Protein AF-A0A6L8EJW3-F1 (afdb_monomer_lite)

pLDDT: mean 71.48, std 19.37, range [27.45, 92.38]

Structure (mmCIF, N/CA/C/O backbone):
data_AF-A0A6L8EJW3-F1
#
_entry.id   AF-A0A6L8EJW3-F1
#
loop_
_atom_site.group_PDB
_atom_site.id
_atom_site.type_symbol
_atom_site.label_atom_id
_atom_site.label_alt_id
_atom_site.label_comp_id
_atom_site.label_asym_id
_atom_site.label_entity_id
_atom_site.label_seq_id
_atom_site.pdbx_PDB_ins_code
_atom_site.Cartn_x
_atom_site.Cartn_y
_atom_site.Cartn_z
_atom_site.occupancy
_atom_site.B_iso_or_equiv
_atom_site.auth_seq_id
_atom_site.auth_comp_id
_atom_site.auth_asym_id
_atom_site.auth_atom_id
_atom_site.pdbx_PDB_model_num
ATOM 1 N N . MET A 1 1 ? -7.926 5.481 10.660 1.00 61.88 1 MET A N 1
ATOM 2 C CA . MET A 1 1 ? -8.547 4.406 11.442 1.00 61.88 1 MET A CA 1
ATOM 3 C C .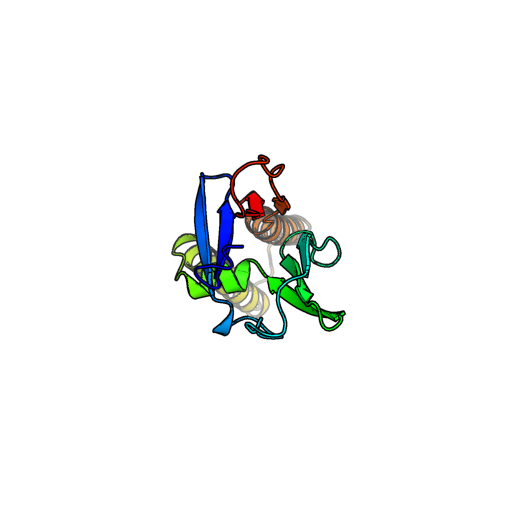 MET A 1 1 ? -9.941 4.832 11.833 1.00 61.88 1 MET A C 1
ATOM 5 O O . MET A 1 1 ? -10.114 5.834 12.516 1.00 61.88 1 MET A O 1
ATOM 9 N N . ASN A 1 2 ? -10.919 4.073 11.362 1.00 67.81 2 ASN A N 1
ATOM 10 C CA . ASN A 1 2 ? -12.318 4.238 11.692 1.00 67.81 2 ASN A CA 1
ATOM 11 C C . ASN A 1 2 ? -12.844 2.910 12.243 1.00 67.81 2 ASN A C 1
ATOM 13 O O . ASN A 1 2 ? -13.275 2.042 11.487 1.00 67.81 2 ASN A O 1
ATOM 17 N N . ASN A 1 3 ? -12.849 2.775 13.571 1.00 68.38 3 ASN A N 1
ATOM 18 C CA . ASN A 1 3 ? -13.310 1.562 14.261 1.00 68.38 3 ASN A CA 1
ATOM 19 C C . ASN A 1 3 ? -14.800 1.253 14.045 1.00 68.38 3 ASN A C 1
ATOM 21 O O . ASN A 1 3 ? -15.249 0.166 14.383 1.00 68.38 3 ASN A O 1
ATOM 25 N N . ARG A 1 4 ? -15.594 2.197 13.520 1.00 71.56 4 ARG A N 1
ATOM 26 C CA . ARG A 1 4 ? -16.999 1.942 13.169 1.00 71.56 4 ARG A CA 1
ATOM 27 C C . ARG A 1 4 ? -17.128 1.279 11.798 1.00 71.56 4 ARG A C 1
ATOM 29 O O . ARG A 1 4 ? -18.068 0.522 11.584 1.00 71.56 4 ARG A O 1
ATOM 36 N N . LYS A 1 5 ? -16.213 1.590 10.877 1.00 74.12 5 LYS A N 1
ATOM 37 C CA . LYS A 1 5 ? -16.177 1.038 9.515 1.00 74.12 5 LYS A CA 1
ATOM 38 C C . LYS A 1 5 ? -15.160 -0.096 9.340 1.00 74.12 5 LYS A C 1
ATOM 40 O O . LYS A 1 5 ? -15.163 -0.736 8.299 1.00 74.12 5 LYS A O 1
ATOM 45 N N . ASN A 1 6 ? -14.344 -0.372 10.359 1.00 84.06 6 ASN A N 1
ATOM 46 C CA . ASN A 1 6 ? -13.277 -1.376 10.344 1.00 84.06 6 ASN A CA 1
ATOM 47 C C . ASN A 1 6 ? -12.284 -1.167 9.190 1.00 84.06 6 ASN A C 1
ATOM 49 O O . ASN A 1 6 ? -11.966 -2.087 8.434 1.00 84.06 6 ASN A O 1
ATOM 53 N N . GLU A 1 7 ? -11.818 0.074 9.045 1.00 85.50 7 GLU A N 1
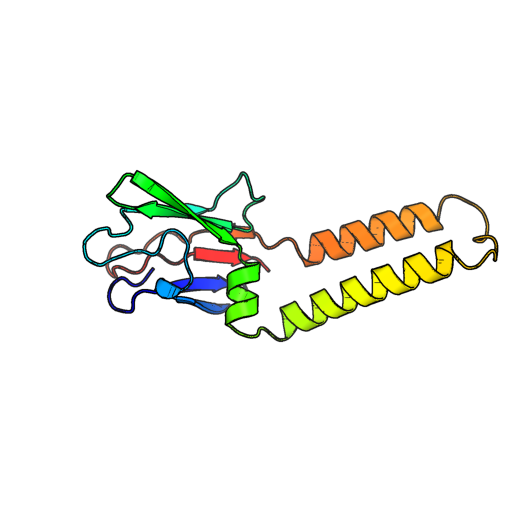ATOM 54 C CA . GLU A 1 7 ? -10.929 0.475 7.957 1.00 85.50 7 GLU A CA 1
ATOM 55 C C . GLU A 1 7 ? -9.840 1.461 8.410 1.00 85.50 7 GLU A C 1
ATOM 57 O O . GLU A 1 7 ? -10.021 2.305 9.303 1.00 85.50 7 GLU A O 1
ATOM 62 N N . PHE A 1 8 ? -8.685 1.369 7.762 1.00 86.38 8 PHE A N 1
ATOM 63 C CA . PHE A 1 8 ? -7.650 2.387 7.769 1.00 86.38 8 PHE A CA 1
ATOM 64 C C . PHE A 1 8 ? -7.949 3.405 6.672 1.00 86.38 8 PHE A C 1
ATOM 66 O O . PHE A 1 8 ? -8.394 3.052 5.585 1.00 86.38 8 PHE A O 1
ATOM 73 N N . THR A 1 9 ? -7.702 4.678 6.969 1.00 84.75 9 THR A N 1
ATOM 74 C CA . THR A 1 9 ? -7.844 5.763 5.996 1.00 84.75 9 THR A CA 1
ATOM 75 C C . THR A 1 9 ? -6.487 6.414 5.863 1.00 84.75 9 THR A C 1
ATOM 77 O O . THR A 1 9 ? -5.931 6.889 6.861 1.00 84.75 9 THR A O 1
ATOM 80 N N . VAL A 1 10 ? -5.985 6.395 4.640 1.00 82.62 10 VAL A N 1
ATOM 81 C CA . VAL A 1 10 ? -4.671 6.875 4.249 1.00 82.62 10 VAL A CA 1
ATOM 82 C C . VAL A 1 10 ? -4.897 8.042 3.304 1.00 82.62 10 VAL A C 1
ATOM 84 O O . VAL A 1 10 ? -5.353 7.876 2.180 1.00 82.62 10 VAL A O 1
ATOM 87 N N . THR A 1 11 ? -4.653 9.248 3.781 1.00 80.06 11 THR A N 1
ATOM 88 C CA . THR A 1 11 ? -4.783 10.468 2.990 1.00 80.06 11 THR A CA 1
ATOM 89 C C . THR A 1 11 ? -3.443 10.770 2.343 1.00 80.06 11 THR A C 1
ATOM 91 O O . THR A 1 11 ? -2.421 10.600 2.979 1.00 80.06 11 THR A O 1
ATOM 94 N N . THR A 1 12 ? -3.386 11.262 1.119 1.00 70.94 12 THR A N 1
ATOM 95 C CA . THR A 1 12 ? -2.147 11.736 0.504 1.00 70.94 12 THR A CA 1
ATOM 96 C C . THR A 1 12 ? -2.041 13.260 0.587 1.00 70.94 12 THR A C 1
ATOM 98 O O . THR A 1 12 ? -2.994 13.963 0.922 1.00 70.94 12 THR A O 1
ATOM 101 N N . ARG A 1 13 ? -0.871 13.817 0.276 1.00 64.69 13 ARG A N 1
ATOM 102 C CA . ARG A 1 13 ? -0.594 15.253 0.257 1.00 64.69 13 ARG A CA 1
ATOM 103 C C . ARG A 1 13 ? -1.360 15.943 -0.862 1.00 64.69 13 ARG A C 1
ATOM 105 O O . ARG A 1 13 ? -1.747 17.095 -0.692 1.00 64.69 13 ARG A O 1
ATOM 112 N N . SER A 1 14 ? -1.608 15.236 -1.965 1.00 69.00 14 SER A N 1
ATOM 113 C CA . SER A 1 14 ? -2.511 15.683 -3.028 1.00 69.00 14 SER A CA 1
ATOM 114 C C . SER A 1 14 ? -3.962 15.826 -2.551 1.00 69.00 14 SER A C 1
ATOM 116 O O . SER A 1 14 ? -4.761 16.465 -3.229 1.00 69.00 14 SER A O 1
ATOM 118 N N . GLY A 1 15 ? -4.296 15.290 -1.371 1.00 72.06 15 GLY A N 1
ATOM 119 C CA . GLY A 1 15 ? -5.629 15.339 -0.777 1.00 72.06 15 GLY A CA 1
ATOM 120 C C . GLY A 1 15 ? -6.492 14.121 -1.100 1.00 72.06 15 GLY A C 1
ATOM 121 O O . GLY A 1 15 ? -7.602 14.028 -0.576 1.00 72.06 15 GLY A O 1
ATOM 122 N N . SER A 1 16 ? -5.999 13.181 -1.912 1.00 79.50 16 SER A N 1
ATOM 123 C CA . SER A 1 16 ? -6.683 11.910 -2.166 1.00 79.50 16 SER A CA 1
ATOM 124 C C . SER A 1 16 ? -6.756 11.087 -0.881 1.00 79.50 16 SER A C 1
ATOM 126 O O . SER A 1 16 ? -5.828 11.093 -0.080 1.00 79.50 16 SER A O 1
ATOM 128 N N . ALA A 1 17 ? -7.859 10.380 -0.655 1.00 84.19 17 ALA A N 1
ATOM 129 C CA . 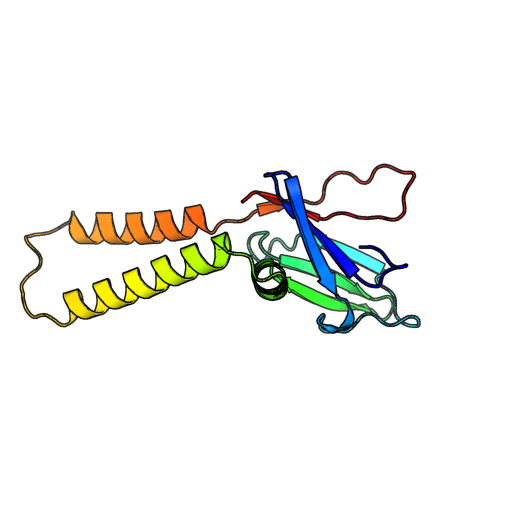ALA A 1 17 ? -8.018 9.507 0.502 1.00 84.19 17 ALA A CA 1
ATOM 130 C C . ALA A 1 17 ? -8.274 8.080 0.031 1.00 84.19 17 ALA A C 1
ATOM 132 O O . ALA A 1 17 ? -9.242 7.821 -0.678 1.00 84.19 17 ALA A O 1
ATOM 133 N N . TYR A 1 18 ? -7.413 7.174 0.470 1.00 85.25 18 TYR A N 1
ATOM 134 C CA . TYR A 1 18 ? -7.468 5.751 0.192 1.00 85.25 18 TYR A CA 1
ATOM 135 C C . TYR A 1 18 ? -7.914 5.000 1.438 1.00 85.25 18 TYR A C 1
ATOM 137 O O . TYR A 1 18 ? -7.664 5.420 2.576 1.00 85.25 18 TYR A O 1
ATOM 145 N N . VAL A 1 19 ? -8.592 3.880 1.222 1.00 89.25 19 VAL A N 1
ATOM 146 C CA . VAL A 1 19 ? -9.125 3.052 2.300 1.00 89.25 19 VAL A CA 1
ATOM 147 C C . VAL A 1 19 ? -8.472 1.683 2.249 1.00 89.25 19 VAL A C 1
ATOM 149 O O . VAL A 1 19 ? -8.402 1.074 1.188 1.00 89.25 19 VAL A O 1
ATOM 152 N N . PHE A 1 20 ? -8.027 1.182 3.397 1.00 88.06 20 PHE A N 1
ATOM 153 C CA . PHE A 1 20 ? -7.537 -0.186 3.524 1.00 88.06 20 PHE A CA 1
ATOM 154 C C . PHE A 1 20 ? -8.349 -0.937 4.590 1.00 88.06 20 PHE A C 1
ATOM 156 O O . PHE A 1 20 ? -8.378 -0.508 5.748 1.00 88.06 20 PHE A O 1
ATOM 163 N N . PRO A 1 21 ? -9.060 -2.021 4.244 1.00 90.44 21 PRO A N 1
ATOM 164 C CA . PRO A 1 21 ? -9.956 -2.703 5.175 1.00 90.44 21 PRO A CA 1
ATOM 165 C C . PRO A 1 21 ? -9.192 -3.564 6.192 1.00 90.44 21 PRO A C 1
ATOM 167 O O . PRO A 1 21 ? -8.220 -4.233 5.852 1.00 90.44 21 PRO A O 1
ATOM 170 N N . TYR A 1 22 ? -9.693 -3.648 7.430 1.00 89.69 22 TYR A N 1
ATOM 171 C CA . TYR A 1 22 ? -9.093 -4.482 8.490 1.00 89.69 22 TYR A CA 1
ATOM 172 C C . TYR A 1 22 ? -9.036 -5.963 8.127 1.00 89.69 22 TYR A C 1
ATOM 174 O O . TYR A 1 22 ? -8.096 -6.651 8.498 1.00 89.69 22 TYR A O 1
ATOM 182 N N . SER A 1 23 ? -10.002 -6.440 7.339 1.00 90.44 23 SER A N 1
ATOM 183 C CA . SER A 1 23 ? -10.049 -7.830 6.866 1.00 90.44 23 SER A CA 1
ATOM 184 C C . SER A 1 23 ? -8.860 -8.245 5.992 1.00 90.44 23 SER A C 1
ATOM 186 O O . SER A 1 23 ? -8.639 -9.440 5.815 1.00 90.44 23 SER A O 1
ATOM 188 N N . LYS A 1 24 ? -8.125 -7.279 5.427 1.00 91.56 24 LYS A N 1
ATOM 189 C CA . LYS A 1 24 ? -6.924 -7.506 4.612 1.00 91.56 24 LYS A CA 1
ATOM 190 C C . LYS A 1 24 ? -5.629 -7.253 5.381 1.00 91.56 24 LYS A C 1
ATOM 192 O O . LYS A 1 24 ? -4.560 -7.510 4.841 1.00 91.56 24 LYS A O 1
ATOM 197 N N . ALA A 1 25 ? -5.727 -6.748 6.607 1.00 90.75 25 ALA A N 1
ATOM 198 C CA . ALA A 1 25 ? -4.587 -6.535 7.476 1.00 90.75 25 ALA A CA 1
ATOM 199 C C . ALA A 1 25 ? -4.192 -7.847 8.164 1.00 90.75 25 ALA A C 1
ATOM 201 O O . ALA A 1 25 ? -5.056 -8.657 8.509 1.00 90.75 25 ALA A O 1
ATOM 202 N N . ASP A 1 26 ? -2.895 -8.024 8.381 1.00 90.62 26 ASP A N 1
ATOM 203 C CA . ASP A 1 26 ? -2.335 -9.148 9.125 1.00 90.62 26 ASP A CA 1
ATOM 204 C C . ASP A 1 26 ? -1.422 -8.600 10.233 1.00 90.62 26 ASP A C 1
ATOM 206 O O . ASP A 1 26 ? -0.505 -7.835 9.908 1.00 90.62 26 ASP A O 1
ATOM 210 N N . PRO A 1 27 ? -1.703 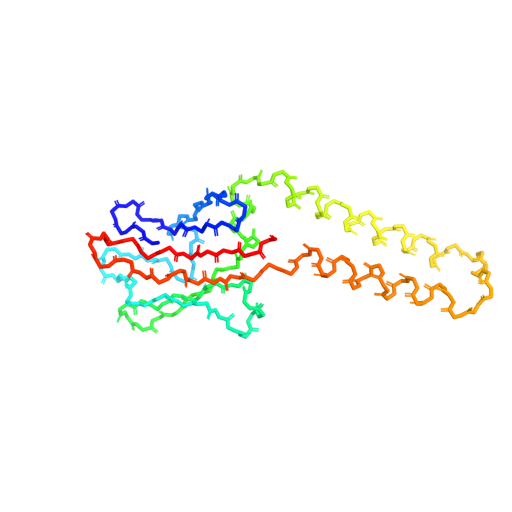-8.861 11.525 1.00 91.56 27 PRO A N 1
ATOM 211 C CA . PRO A 1 27 ? -2.862 -9.561 12.091 1.00 91.56 27 PRO A CA 1
ATOM 212 C C . PRO A 1 27 ? -4.186 -8.780 11.988 1.00 91.56 27 PRO A C 1
ATOM 214 O O . PRO A 1 27 ? -4.289 -7.611 12.351 1.00 91.56 27 PRO A O 1
ATOM 217 N N . CYS A 1 28 ? -5.258 -9.459 11.570 1.00 89.38 28 CYS A N 1
ATOM 218 C CA . CYS A 1 28 ? -6.573 -8.839 11.372 1.00 89.38 28 CYS A CA 1
ATOM 219 C C . CYS A 1 28 ? -7.172 -8.291 12.690 1.00 89.38 28 CYS A C 1
ATOM 221 O O . CYS A 1 28 ? -7.467 -9.080 13.598 1.00 89.38 28 CYS A O 1
ATOM 223 N N . PRO A 1 29 ? -7.432 -6.969 12.797 1.00 87.88 29 PRO A N 1
ATOM 224 C CA . PRO A 1 29 ? -8.086 -6.383 13.962 1.00 87.88 29 PRO A CA 1
ATOM 225 C C . PRO A 1 29 ? -9.502 -6.940 14.156 1.00 87.88 29 PRO A C 1
ATOM 227 O O . PRO A 1 29 ? -10.353 -6.844 13.267 1.00 87.88 29 PRO A O 1
ATOM 230 N N . LYS A 1 30 ? -9.781 -7.488 15.344 1.00 85.81 30 LYS A N 1
ATOM 231 C CA . LYS A 1 30 ? -11.090 -8.064 15.702 1.00 85.81 30 LYS A CA 1
ATOM 232 C C . LYS A 1 30 ? -11.802 -7.201 16.749 1.00 85.81 30 LYS A C 1
ATOM 234 O O . LYS A 1 30 ? -11.148 -6.447 17.464 1.00 85.81 30 LYS A O 1
ATOM 239 N N . PRO A 1 31 ? -13.137 -7.312 16.898 1.00 83.00 31 PRO A N 1
ATOM 240 C CA . PRO A 1 31 ? -13.872 -6.577 17.931 1.00 83.00 31 PRO A CA 1
ATOM 241 C C . PRO A 1 31 ? -13.341 -6.793 19.355 1.00 83.00 31 PRO A C 1
ATOM 243 O O . PRO A 1 31 ? -13.374 -5.844 20.141 1.00 83.00 31 PRO A O 1
ATOM 246 N N . ASP A 1 32 ? -12.836 -8.000 19.626 1.00 85.81 32 ASP A N 1
ATOM 247 C CA . ASP A 1 32 ? -12.275 -8.443 20.912 1.00 85.81 32 ASP A CA 1
ATOM 248 C C . ASP A 1 32 ? -10.776 -8.132 21.057 1.00 85.81 32 ASP A C 1
ATOM 250 O O . ASP A 1 32 ? -10.213 -8.293 22.133 1.00 85.81 32 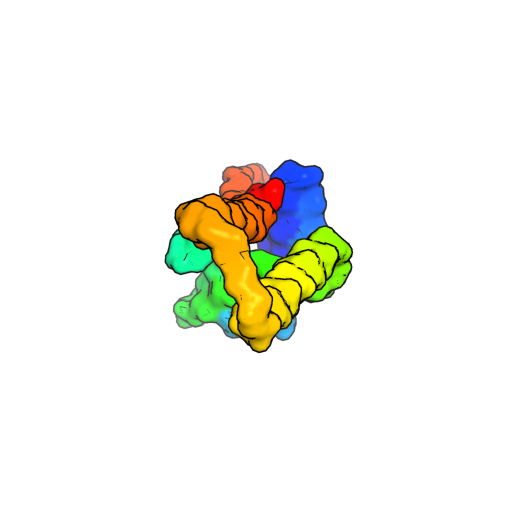ASP A O 1
ATOM 254 N N . ASN A 1 33 ? -10.120 -7.724 19.968 1.00 86.38 33 ASN A N 1
ATOM 255 C CA . ASN A 1 33 ? -8.704 -7.381 19.946 1.00 86.38 33 ASN A CA 1
ATOM 256 C C . ASN A 1 33 ? -8.497 -6.157 19.051 1.00 86.38 33 ASN A C 1
ATOM 258 O O . ASN A 1 33 ? -8.187 -6.270 17.858 1.00 86.38 33 ASN A O 1
ATOM 262 N N . ARG A 1 34 ? -8.783 -4.983 19.618 1.00 85.62 34 ARG A N 1
ATOM 263 C CA . ARG A 1 34 ? -8.824 -3.726 18.869 1.00 85.62 34 ARG A CA 1
ATOM 264 C C . ARG A 1 34 ? -7.436 -3.136 18.698 1.00 85.62 34 ARG A C 1
ATOM 266 O O . ARG A 1 34 ? -6.488 -3.498 19.382 1.00 85.62 34 ARG A O 1
ATOM 273 N N . ILE A 1 35 ? -7.334 -2.174 17.789 1.00 86.56 35 ILE A N 1
ATOM 274 C CA . ILE A 1 35 ? -6.106 -1.411 17.591 1.00 86.56 35 ILE A CA 1
ATOM 275 C C . ILE A 1 35 ? -5.923 -0.457 18.771 1.00 86.56 35 ILE A C 1
ATOM 277 O O . ILE A 1 35 ? -6.725 0.456 18.982 1.00 86.56 35 ILE A O 1
ATOM 281 N N . LYS A 1 36 ? -4.838 -0.669 19.508 1.00 86.62 36 LYS A N 1
ATOM 282 C CA . LYS A 1 36 ? -4.386 0.142 20.634 1.00 86.62 36 LYS A CA 1
ATOM 283 C C . LYS A 1 36 ? -3.591 1.358 20.174 1.00 86.62 36 LYS A C 1
ATOM 285 O O . LYS A 1 36 ? -3.752 2.439 20.734 1.00 86.62 36 LYS A O 1
ATOM 290 N N . ASN A 1 37 ? -2.718 1.188 19.181 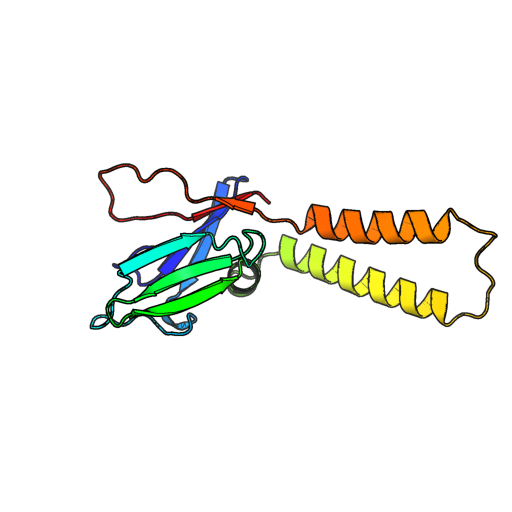1.00 85.00 37 ASN A N 1
ATOM 291 C CA . ASN A 1 37 ? -1.878 2.270 18.674 1.00 85.00 37 ASN A CA 1
ATOM 292 C C . ASN A 1 37 ? -1.623 2.136 17.168 1.00 85.00 37 ASN A C 1
ATOM 294 O O . ASN A 1 37 ? -1.680 1.035 16.628 1.00 85.00 37 ASN A O 1
ATOM 298 N N . LEU A 1 38 ? -1.333 3.255 16.504 1.00 85.44 38 LEU A N 1
ATOM 299 C CA . LEU A 1 38 ? -1.001 3.312 15.080 1.00 85.44 38 LEU A CA 1
ATOM 300 C C . LEU A 1 38 ? 0.033 4.412 14.840 1.00 85.44 38 LEU A C 1
ATOM 302 O O . LEU A 1 38 ? -0.181 5.560 15.233 1.00 85.44 38 LEU A O 1
ATOM 306 N N . PHE A 1 39 ? 1.143 4.069 14.194 1.00 82.62 39 PHE A N 1
ATOM 307 C CA . PHE A 1 39 ? 2.253 4.984 13.947 1.00 82.62 39 PHE A CA 1
ATOM 308 C C . PHE A 1 39 ? 2.885 4.744 12.574 1.00 82.62 39 PHE A C 1
ATOM 310 O O . PHE A 1 39 ? 2.752 3.676 11.984 1.00 82.62 39 PHE A O 1
ATOM 317 N N . VAL A 1 40 ? 3.557 5.771 12.051 1.00 82.25 40 VAL A N 1
ATOM 318 C CA . VAL A 1 40 ? 4.392 5.624 10.854 1.00 82.25 40 VAL A CA 1
ATOM 319 C C . VAL A 1 40 ? 5.664 4.911 11.253 1.00 82.25 40 VAL A C 1
ATOM 321 O O . VAL A 1 40 ? 6.322 5.319 12.215 1.00 82.25 40 VAL A O 1
ATOM 324 N N . ASP A 1 41 ? 6.002 3.880 10.498 1.00 79.00 41 ASP A N 1
ATOM 325 C CA . ASP A 1 41 ? 7.176 3.084 10.769 1.00 79.00 41 ASP A CA 1
ATOM 326 C C . ASP A 1 41 ? 8.381 3.619 9.986 1.00 79.00 41 ASP A C 1
ATOM 328 O O . ASP A 1 41 ? 8.379 3.707 8.753 1.00 79.00 41 ASP A O 1
ATOM 332 N N . LYS A 1 42 ? 9.408 4.034 10.730 1.00 77.81 42 LYS A N 1
ATOM 333 C CA . LYS A 1 42 ? 10.629 4.612 10.159 1.00 77.81 42 LYS A CA 1
ATOM 334 C C . LYS A 1 42 ? 11.537 3.548 9.560 1.00 77.81 42 LYS A C 1
ATOM 336 O O . LYS A 1 42 ? 12.321 3.883 8.672 1.00 77.81 42 LYS A O 1
ATOM 341 N N . ASP A 1 43 ? 11.414 2.303 10.010 1.00 83.06 43 ASP A N 1
ATOM 342 C CA . ASP A 1 43 ? 12.236 1.198 9.522 1.00 83.06 43 ASP A CA 1
ATOM 343 C C . ASP A 1 43 ? 11.843 0.833 8.083 1.00 83.06 43 ASP A C 1
ATOM 345 O O . ASP A 1 43 ? 12.677 0.400 7.290 1.00 83.06 43 ASP A O 1
ATOM 349 N N . PHE A 1 44 ? 10.607 1.161 7.698 1.00 77.81 44 PHE A N 1
ATOM 350 C CA . PHE A 1 44 ? 10.099 1.069 6.332 1.00 77.81 44 PHE A CA 1
ATOM 351 C C . PHE A 1 44 ? 10.207 2.387 5.554 1.00 77.81 44 PHE A C 1
ATOM 353 O O . PHE A 1 44 ? 9.361 2.675 4.716 1.00 77.81 44 PHE A O 1
ATOM 360 N N . ALA A 1 45 ? 11.206 3.226 5.846 1.00 75.75 45 ALA A N 1
ATOM 361 C CA . ALA A 1 45 ? 11.435 4.505 5.160 1.00 75.75 45 ALA A CA 1
ATOM 362 C C . ALA A 1 45 ? 10.214 5.456 5.143 1.00 75.75 45 ALA A C 1
ATOM 364 O O . ALA A 1 45 ? 10.099 6.317 4.273 1.00 75.75 45 ALA A O 1
ATOM 365 N N . ASN A 1 46 ? 9.329 5.341 6.140 1.00 76.81 46 ASN A N 1
ATOM 366 C CA . ASN A 1 46 ? 8.025 6.008 6.198 1.00 76.81 46 ASN A CA 1
ATOM 367 C C . ASN A 1 46 ? 7.050 5.605 5.078 1.00 76.81 46 ASN A C 1
ATOM 369 O O . ASN A 1 46 ? 6.131 6.365 4.807 1.00 76.81 46 ASN A O 1
ATOM 373 N N . GLU A 1 47 ? 7.207 4.449 4.440 1.00 75.81 47 GLU A N 1
ATOM 374 C CA . GLU A 1 47 ? 6.299 3.932 3.401 1.00 75.81 47 GLU A CA 1
ATOM 375 C C . GLU A 1 47 ? 5.295 2.908 3.947 1.00 75.81 47 GLU A C 1
ATOM 377 O O . GLU A 1 47 ? 4.425 2.431 3.218 1.00 75.81 47 GLU A O 1
ATOM 382 N N . ALA A 1 48 ? 5.380 2.590 5.239 1.00 85.19 48 ALA A N 1
ATOM 383 C CA . ALA A 1 48 ? 4.418 1.757 5.942 1.00 85.19 48 ALA A CA 1
ATOM 384 C C . ALA A 1 48 ? 3.936 2.424 7.234 1.00 85.19 48 ALA A C 1
ATOM 386 O O . ALA A 1 48 ? 4.614 3.261 7.842 1.00 85.19 48 ALA A O 1
ATOM 387 N N . PHE A 1 49 ? 2.740 2.036 7.660 1.00 86.19 49 PHE A N 1
ATOM 388 C CA . PHE A 1 49 ? 2.262 2.308 9.006 1.00 86.19 49 PHE A CA 1
ATOM 389 C C . PHE A 1 49 ? 2.106 0.992 9.759 1.00 86.19 49 PHE A C 1
ATOM 391 O O . PHE A 1 49 ? 1.576 0.013 9.230 1.00 86.19 49 PHE A O 1
ATOM 398 N N . THR A 1 50 ? 2.553 0.999 11.006 1.00 88.69 50 THR A N 1
ATOM 399 C CA . THR A 1 50 ? 2.475 -0.141 11.913 1.00 88.69 50 THR A CA 1
ATOM 400 C C . THR A 1 50 ? 1.380 0.124 12.939 1.00 88.69 50 THR A C 1
ATOM 402 O O . THR A 1 50 ? 1.211 1.243 13.438 1.00 88.69 50 THR A O 1
ATOM 405 N N . TYR A 1 51 ? 0.580 -0.898 13.218 1.00 88.19 51 TYR A N 1
ATOM 406 C CA . TYR A 1 51 ? -0.476 -0.872 14.218 1.00 88.19 51 TYR A CA 1
ATOM 407 C C . TYR A 1 51 ? -0.221 -1.935 15.280 1.00 88.19 51 TYR A C 1
ATOM 409 O O . TYR A 1 51 ? 0.248 -3.030 14.989 1.00 88.19 51 TYR A O 1
ATOM 417 N N . LEU A 1 52 ? -0.553 -1.590 16.520 1.00 89.56 52 LEU A N 1
ATOM 418 C CA . LEU A 1 52 ? -0.481 -2.471 17.679 1.00 89.56 52 LEU A CA 1
ATOM 419 C C . LEU A 1 52 ? -1.893 -2.812 18.127 1.00 89.56 52 LEU A C 1
ATOM 421 O O . LEU A 1 52 ? -2.710 -1.908 18.325 1.00 89.56 52 LEU A O 1
ATOM 425 N N . LEU A 1 53 ? -2.166 -4.095 18.322 1.00 90.00 53 LEU A N 1
ATOM 426 C CA . LEU A 1 53 ? -3.412 -4.594 18.887 1.00 90.00 53 LEU A CA 1
ATOM 427 C C . LEU A 1 53 ? -3.371 -4.588 20.425 1.00 90.00 53 LEU A C 1
ATOM 429 O O . LEU A 1 53 ? -2.314 -4.473 21.049 1.00 90.00 53 LEU A O 1
ATOM 433 N N . GLU A 1 54 ? -4.535 -4.692 21.061 1.00 88.69 54 GLU A N 1
ATOM 434 C CA . GLU A 1 54 ? -4.663 -4.800 22.521 1.00 88.69 54 GLU A CA 1
ATOM 435 C C . GLU A 1 54 ? -3.989 -6.060 23.081 1.00 88.69 54 GLU A C 1
ATOM 437 O O . GLU A 1 54 ? -3.433 -6.006 24.179 1.00 88.69 54 GLU A O 1
ATOM 442 N N . SER A 1 55 ? -3.959 -7.150 22.307 1.00 87.88 55 SER A N 1
ATOM 443 C CA . SER A 1 55 ? -3.222 -8.384 22.609 1.00 87.88 55 SER A CA 1
ATOM 444 C C . SER A 1 55 ? -1.704 -8.194 22.659 1.00 87.88 55 SER A C 1
ATOM 446 O O . SER A 1 55 ? -1.006 -9.050 23.196 1.00 87.88 55 SER A O 1
ATOM 448 N N . GLY A 1 56 ? -1.193 -7.088 22.107 1.00 90.31 56 GLY A N 1
ATOM 449 C CA . GLY A 1 56 ? 0.235 -6.832 21.932 1.00 90.31 56 GLY A CA 1
ATOM 450 C C . GLY A 1 56 ? 0.802 -7.328 20.602 1.00 90.31 56 GLY A C 1
ATOM 451 O O . GLY A 1 56 ? 1.977 -7.099 20.344 1.00 90.31 56 GLY A O 1
ATOM 452 N N . GLU A 1 57 ? -0.008 -7.968 19.756 1.00 92.38 57 GLU A N 1
ATOM 453 C CA . GLU A 1 57 ? 0.389 -8.286 18.383 1.00 92.38 57 GLU A CA 1
ATOM 454 C C . GLU A 1 57 ? 0.529 -7.006 17.550 1.00 92.38 57 GLU A C 1
ATOM 456 O O . GLU A 1 57 ? -0.217 -6.038 17.740 1.00 92.38 57 GLU A O 1
ATOM 461 N N . GLU A 1 58 ? 1.468 -7.011 16.610 1.00 91.94 58 GLU A N 1
ATOM 462 C CA . GLU A 1 58 ? 1.726 -5.893 15.709 1.00 91.94 58 GLU A CA 1
ATOM 463 C C . GLU A 1 58 ? 1.605 -6.315 14.249 1.00 91.94 58 GLU A C 1
ATOM 465 O O . GLU A 1 58 ? 1.889 -7.459 13.895 1.00 91.94 58 GLU A O 1
ATOM 470 N N . GLY A 1 59 ? 1.171 -5.380 13.409 1.00 90.62 59 GLY A N 1
ATOM 471 C CA . GLY A 1 59 ? 1.136 -5.549 11.964 1.00 90.62 59 GLY A CA 1
ATOM 472 C C . GLY A 1 59 ? 1.550 -4.283 11.252 1.00 90.62 59 GLY A C 1
ATOM 473 O O . GLY A 1 59 ? 1.294 -3.178 11.731 1.00 90.62 59 GLY A O 1
ATOM 474 N N . SER A 1 60 ? 2.134 -4.450 10.074 1.00 90.69 60 SER A N 1
ATOM 475 C CA . SER A 1 60 ? 2.577 -3.348 9.226 1.00 90.69 60 SER A CA 1
ATOM 476 C C . SER A 1 60 ? 1.851 -3.415 7.894 1.00 90.69 60 SER A C 1
ATOM 478 O O . SER A 1 60 ? 1.750 -4.474 7.278 1.00 90.69 60 SER A O 1
ATOM 480 N N . ILE A 1 61 ? 1.329 -2.275 7.452 1.00 89.00 61 ILE A N 1
ATOM 481 C CA . ILE A 1 61 ? 0.690 -2.136 6.145 1.00 89.00 61 ILE A CA 1
ATOM 482 C C . ILE A 1 61 ? 1.510 -1.143 5.340 1.00 89.00 61 ILE A C 1
ATOM 484 O O . ILE A 1 61 ? 1.666 0.018 5.731 1.00 89.00 61 ILE A O 1
ATOM 488 N N . HIS A 1 62 ? 2.019 -1.611 4.204 1.00 87.81 62 HIS A N 1
ATOM 489 C CA . HIS A 1 62 ? 2.710 -0.758 3.249 1.00 87.81 62 HIS A CA 1
ATOM 490 C C . HIS A 1 62 ? 1.706 0.074 2.456 1.00 87.81 62 HIS A C 1
ATOM 492 O O . HIS A 1 62 ? 0.596 -0.367 2.147 1.00 87.81 62 HIS A O 1
ATOM 498 N N . LEU A 1 63 ? 2.115 1.280 2.076 1.00 84.31 63 LEU A N 1
ATOM 499 C CA . LEU A 1 63 ? 1.315 2.139 1.218 1.00 84.31 63 LEU A CA 1
ATOM 500 C C . LEU A 1 63 ? 0.971 1.454 -0.105 1.00 84.31 63 LEU A C 1
ATOM 502 O O . LEU A 1 63 ? -0.162 1.566 -0.560 1.00 84.31 63 LEU A O 1
ATOM 506 N N . GLU A 1 64 ? 1.919 0.717 -0.681 1.00 85.44 64 GLU A N 1
ATOM 507 C CA . GLU A 1 64 ? 1.722 -0.058 -1.906 1.00 85.44 64 GLU A CA 1
ATOM 508 C C . GLU A 1 64 ? 0.498 -0.973 -1.806 1.00 85.44 64 GLU A C 1
ATOM 510 O O . GLU A 1 64 ? -0.386 -0.890 -2.648 1.00 85.44 64 GLU A O 1
ATOM 515 N N . GLN A 1 65 ? 0.354 -1.727 -0.711 1.00 89.81 65 GLN A N 1
ATOM 516 C CA . GLN A 1 65 ? -0.816 -2.587 -0.480 1.00 89.81 65 GLN A CA 1
ATOM 517 C C . GLN A 1 65 ? -2.127 -1.789 -0.447 1.00 89.81 65 GLN A C 1
ATOM 519 O O . GLN A 1 65 ? -3.181 -2.277 -0.857 1.00 89.81 65 GLN A O 1
ATOM 524 N N . THR A 1 66 ? -2.075 -0.552 0.053 1.00 89.12 66 THR A N 1
ATOM 525 C CA . THR A 1 66 ? -3.232 0.347 0.054 1.00 89.12 66 THR A CA 1
ATOM 526 C C . THR A 1 66 ? -3.549 0.845 -1.354 1.00 89.12 66 THR A C 1
ATOM 528 O O . THR A 1 66 ? -4.716 0.839 -1.738 1.00 89.12 66 THR A O 1
ATOM 531 N N . LEU A 1 67 ? -2.546 1.253 -2.131 1.00 88.69 67 LEU A N 1
ATOM 532 C CA . LEU A 1 67 ? -2.727 1.734 -3.504 1.00 88.69 67 LEU A CA 1
ATOM 533 C C . LEU A 1 67 ? -3.199 0.615 -4.438 1.00 88.69 67 LEU A C 1
ATOM 535 O O . LEU A 1 67 ? -4.135 0.826 -5.204 1.00 88.69 67 LEU A O 1
ATOM 539 N N . GLU A 1 68 ? -2.625 -0.580 -4.302 1.00 88.94 68 GLU A N 1
ATOM 540 C CA . GLU A 1 68 ? -3.056 -1.791 -5.002 1.00 88.94 68 GLU A CA 1
ATOM 541 C C . GLU A 1 68 ? -4.514 -2.128 -4.691 1.00 88.94 68 GLU A C 1
ATOM 543 O O . GLU A 1 68 ? -5.303 -2.335 -5.604 1.00 88.94 68 GLU A O 1
ATOM 548 N N . TYR A 1 69 ? -4.913 -2.136 -3.413 1.00 90.88 69 TYR A N 1
ATOM 549 C CA . TYR A 1 69 ? -6.301 -2.433 -3.045 1.00 90.88 69 TYR A CA 1
ATOM 550 C C . TYR A 1 69 ? -7.308 -1.434 -3.639 1.00 90.88 69 TYR A C 1
ATOM 552 O O . TYR A 1 69 ? -8.455 -1.795 -3.898 1.00 90.88 69 TYR A O 1
ATOM 560 N N . ASN A 1 70 ? -6.904 -0.174 -3.818 1.00 90.12 70 ASN A N 1
ATOM 561 C CA . ASN A 1 70 ? -7.761 0.876 -4.373 1.00 90.12 70 ASN A CA 1
ATOM 562 C C . ASN A 1 70 ? -7.641 1.006 -5.901 1.00 90.12 70 ASN A C 1
ATOM 564 O O . ASN A 1 70 ? -8.193 1.954 -6.459 1.00 90.12 70 ASN A O 1
ATOM 568 N N . ASP A 1 71 ? -6.932 0.086 -6.558 1.00 91.81 71 ASP A N 1
ATOM 569 C CA . ASP A 1 71 ? -6.656 0.099 -7.992 1.00 91.81 71 ASP A CA 1
ATOM 570 C C . ASP A 1 71 ? -6.129 1.458 -8.501 1.00 91.81 71 ASP A C 1
ATOM 572 O O . ASP A 1 71 ? -6.585 1.980 -9.525 1.00 91.81 71 ASP A O 1
ATOM 576 N N . ASP A 1 72 ? -5.193 2.077 -7.768 1.00 86.94 72 ASP A N 1
ATOM 577 C CA . ASP A 1 72 ? -4.744 3.429 -8.105 1.00 86.94 72 ASP A CA 1
ATOM 578 C C . ASP A 1 72 ? -4.061 3.471 -9.491 1.00 86.94 72 ASP A C 1
ATOM 580 O O . ASP A 1 72 ? -3.044 2.803 -9.721 1.00 86.94 72 ASP A O 1
ATOM 584 N N . PRO A 1 73 ? -4.581 4.274 -10.441 1.00 87.38 73 PRO A N 1
ATOM 585 C CA . PRO A 1 73 ? -4.076 4.278 -11.808 1.00 87.38 73 PRO A CA 1
ATOM 586 C C . PRO A 1 73 ? -2.678 4.896 -11.920 1.00 87.38 73 PRO A C 1
ATOM 588 O O . PRO A 1 73 ? -1.933 4.542 -12.835 1.00 87.38 73 PRO A O 1
ATOM 591 N N . THR A 1 74 ? -2.311 5.807 -11.014 1.00 84.94 74 THR A N 1
ATOM 592 C CA . THR A 1 74 ? -0.989 6.451 -11.014 1.00 84.94 74 THR A CA 1
ATOM 593 C C . THR A 1 74 ? 0.065 5.449 -10.571 1.00 84.94 74 THR A C 1
ATOM 595 O O . THR A 1 74 ? 1.051 5.254 -11.278 1.00 84.94 74 THR A O 1
ATOM 598 N N . TYR A 1 75 ? -0.199 4.734 -9.475 1.00 82.81 75 TYR A N 1
ATOM 599 C CA . TYR A 1 75 ? 0.654 3.657 -8.983 1.00 82.81 75 TYR A CA 1
ATOM 600 C C . TYR A 1 75 ? 0.901 2.593 -10.062 1.00 82.81 75 TYR A C 1
ATOM 602 O O . TYR A 1 75 ? 2.048 2.244 -10.344 1.00 82.81 75 TYR A O 1
ATOM 610 N N . TYR A 1 76 ? -0.147 2.120 -10.746 1.00 87.06 76 TYR A N 1
ATOM 611 C CA . TYR A 1 76 ? 0.035 1.126 -11.807 1.00 87.06 76 TYR A CA 1
ATOM 612 C C . TYR A 1 76 ? 0.778 1.665 -13.030 1.00 87.06 76 TYR A C 1
ATOM 614 O O . TYR A 1 76 ? 1.563 0.927 -13.634 1.00 87.06 76 TYR A O 1
ATOM 622 N N . ALA A 1 77 ? 0.567 2.931 -13.399 1.00 86.38 77 ALA A N 1
ATOM 623 C CA . ALA A 1 77 ? 1.324 3.566 -14.472 1.00 86.38 77 ALA A CA 1
ATOM 624 C C . ALA A 1 77 ? 2.819 3.640 -14.123 1.00 86.38 77 ALA A C 1
ATOM 626 O O . ALA A 1 77 ? 3.662 3.271 -14.942 1.00 86.38 77 ALA A O 1
ATOM 627 N N . GLU A 1 78 ? 3.154 4.043 -12.899 1.00 83.94 78 GLU A N 1
ATOM 628 C CA . GLU A 1 78 ? 4.532 4.110 -12.408 1.00 83.94 78 GLU A CA 1
ATOM 629 C C . GLU A 1 78 ? 5.179 2.723 -12.317 1.00 83.94 78 GLU A C 1
ATOM 631 O O . GLU A 1 78 ? 6.301 2.530 -12.795 1.00 83.94 78 GLU A O 1
ATOM 636 N N . LEU A 1 79 ? 4.454 1.727 -11.798 1.00 85.94 79 LEU A N 1
ATOM 637 C CA . LEU A 1 79 ? 4.905 0.337 -11.750 1.00 85.94 79 LEU A CA 1
ATOM 638 C C . LEU A 1 79 ? 5.170 -0.220 -13.155 1.00 85.94 79 LEU A C 1
ATOM 640 O O . LEU A 1 79 ? 6.166 -0.916 -13.376 1.00 85.94 79 LEU A O 1
ATOM 644 N N . LEU A 1 80 ? 4.298 0.085 -14.120 1.00 88.56 80 LEU A N 1
ATOM 645 C CA . LEU A 1 80 ? 4.476 -0.322 -15.511 1.00 88.56 80 LEU A CA 1
ATOM 646 C C . LEU A 1 80 ? 5.712 0.338 -16.131 1.00 88.56 80 LEU A C 1
ATOM 648 O O . LEU A 1 80 ? 6.523 -0.354 -16.745 1.00 88.56 80 LEU A O 1
ATOM 652 N N . ILE A 1 81 ? 5.888 1.648 -15.940 1.00 87.31 81 ILE A N 1
ATOM 653 C CA . ILE A 1 81 ? 7.070 2.384 -16.415 1.00 87.31 81 ILE A CA 1
ATOM 654 C C . ILE A 1 81 ? 8.345 1.768 -15.836 1.00 87.31 81 ILE A C 1
ATOM 656 O O . ILE A 1 81 ? 9.306 1.532 -16.572 1.00 87.31 81 ILE A O 1
ATOM 660 N N . TYR A 1 82 ? 8.347 1.451 -14.541 1.00 80.25 82 TYR A N 1
ATOM 661 C CA . TYR A 1 82 ? 9.480 0.805 -13.893 1.00 80.25 82 TYR A CA 1
ATOM 662 C C . TYR A 1 82 ? 9.789 -0.564 -14.517 1.00 80.25 82 TYR A C 1
ATOM 664 O O . TYR A 1 82 ? 10.928 -0.804 -14.928 1.00 80.25 82 TYR A O 1
ATOM 672 N N . LYS A 1 83 ? 8.785 -1.434 -14.688 1.00 84.94 83 LYS A N 1
ATOM 673 C CA . LYS A 1 83 ? 8.952 -2.753 -15.329 1.00 84.94 83 LYS A CA 1
ATOM 674 C C . LYS A 1 83 ? 9.516 -2.635 -16.747 1.00 84.94 83 LYS A C 1
ATOM 676 O O . LYS A 1 83 ? 10.495 -3.304 -17.075 1.00 84.94 83 LYS A O 1
ATOM 681 N N . LEU A 1 84 ? 8.964 -1.732 -17.556 1.00 91.31 84 LEU A N 1
ATOM 682 C CA . LEU A 1 84 ? 9.443 -1.480 -18.917 1.00 91.31 84 LEU A CA 1
ATOM 683 C C . LEU A 1 84 ? 10.883 -0.944 -18.930 1.00 91.31 84 LEU A C 1
ATOM 685 O O . LEU A 1 84 ? 11.669 -1.327 -19.796 1.00 91.31 84 LEU A O 1
ATOM 689 N N . SER A 1 85 ? 11.261 -0.110 -17.956 1.00 84.50 85 SER A N 1
ATOM 690 C CA . SER A 1 85 ? 12.637 0.387 -17.827 1.00 84.50 85 SER A CA 1
ATOM 691 C C . SER A 1 85 ? 13.631 -0.739 -17.514 1.00 84.50 85 SER A C 1
ATOM 693 O O . SER A 1 85 ? 14.715 -0.791 -18.101 1.00 84.50 85 SER A O 1
ATOM 695 N N . LEU A 1 86 ? 13.243 -1.696 -16.661 1.00 85.12 86 LEU A N 1
ATOM 696 C CA . LEU A 1 86 ? 14.055 -2.871 -16.346 1.00 85.12 86 LEU A CA 1
ATOM 697 C C . LEU A 1 86 ? 14.217 -3.785 -17.559 1.00 85.12 86 LEU A C 1
ATOM 699 O O . LEU A 1 86 ? 15.329 -4.236 -17.833 1.00 85.12 86 LEU A O 1
ATOM 703 N N . GLU A 1 87 ? 13.140 -4.041 -18.300 1.00 88.38 87 GLU A N 1
ATOM 704 C CA . GLU A 1 87 ? 13.206 -4.834 -19.529 1.00 88.38 87 GLU A CA 1
ATOM 705 C C . GLU A 1 87 ? 14.093 -4.176 -20.586 1.00 88.38 87 GLU A C 1
ATOM 707 O O . GLU A 1 87 ? 14.933 -4.845 -21.191 1.00 88.38 87 GLU A O 1
ATOM 712 N N . ALA A 1 88 ? 13.943 -2.865 -20.794 1.00 84.00 88 ALA A N 1
ATOM 713 C CA . ALA A 1 88 ? 14.784 -2.112 -21.715 1.00 84.00 88 ALA A CA 1
ATOM 714 C C . ALA A 1 88 ? 16.263 -2.226 -21.319 1.00 84.00 88 ALA A C 1
ATOM 716 O O . ALA A 1 88 ? 17.098 -2.546 -22.166 1.00 84.00 88 ALA A O 1
ATOM 717 N N . ARG A 1 89 ? 16.578 -2.069 -20.024 1.00 80.94 89 ARG A N 1
ATOM 718 C CA . ARG A 1 89 ? 17.934 -2.252 -19.492 1.00 80.94 89 ARG A CA 1
ATOM 719 C C . ARG A 1 89 ? 18.475 -3.649 -19.784 1.00 80.94 89 ARG A C 1
ATOM 721 O O . ARG A 1 89 ? 19.555 -3.770 -20.349 1.00 80.94 89 ARG A O 1
ATOM 728 N N . GLN A 1 90 ? 17.712 -4.693 -19.461 1.00 83.44 90 GLN A N 1
ATOM 729 C CA . GLN A 1 90 ? 18.128 -6.080 -19.689 1.00 83.44 90 GLN A CA 1
ATOM 730 C C . GLN A 1 90 ? 18.386 -6.376 -21.170 1.00 83.44 90 GLN A C 1
ATOM 732 O O . GLN A 1 90 ? 19.298 -7.131 -21.497 1.00 83.44 90 GLN A O 1
ATOM 737 N N . ARG A 1 91 ? 17.587 -5.809 -22.081 1.00 83.31 91 ARG A N 1
ATOM 738 C CA . ARG A 1 91 ? 17.782 -5.989 -23.528 1.00 83.31 91 ARG A CA 1
ATOM 739 C C . ARG A 1 91 ? 19.024 -5.260 -24.031 1.00 83.31 91 ARG A C 1
ATOM 741 O O . ARG A 1 91 ? 19.739 -5.821 -24.853 1.00 83.31 91 ARG A O 1
ATOM 748 N N . VAL A 1 92 ? 19.301 -4.059 -23.521 1.00 82.31 92 VAL A N 1
ATOM 749 C CA . VAL A 1 92 ? 20.535 -3.322 -23.833 1.00 82.31 92 VAL A CA 1
ATOM 750 C C . VAL A 1 92 ? 21.761 -4.063 -23.301 1.00 82.31 92 VAL A C 1
ATOM 752 O O . VAL A 1 92 ? 22.727 -4.209 -24.034 1.00 82.31 92 VAL A O 1
ATOM 755 N N . GLU A 1 93 ? 21.709 -4.589 -22.075 1.00 77.88 93 GLU A N 1
ATOM 756 C CA . GLU A 1 93 ? 22.802 -5.380 -21.485 1.00 77.88 93 GLU A CA 1
ATOM 757 C C . GLU A 1 93 ? 23.061 -6.698 -22.240 1.00 77.88 93 GLU A C 1
ATOM 759 O O . GLU A 1 93 ? 24.198 -7.158 -22.292 1.00 77.88 93 GLU A O 1
ATOM 764 N N . LYS A 1 94 ? 22.022 -7.309 -22.831 1.00 82.12 94 LYS A N 1
ATOM 765 C CA . LYS A 1 94 ? 22.131 -8.552 -23.620 1.00 82.12 94 LYS A CA 1
ATOM 766 C C . LYS A 1 94 ? 22.538 -8.336 -25.077 1.00 82.12 94 LYS A C 1
ATOM 768 O O . LYS A 1 94 ? 23.052 -9.260 -25.697 1.00 82.12 94 LYS A O 1
ATOM 773 N N . SER A 1 95 ? 22.259 -7.168 -25.649 1.00 74.81 95 SER A N 1
ATOM 774 C CA . SER A 1 95 ? 22.717 -6.825 -26.993 1.00 74.81 95 SER A CA 1
ATOM 775 C C . SER A 1 95 ? 24.209 -6.512 -26.904 1.00 74.81 95 SER A C 1
ATOM 777 O O . SER A 1 95 ? 24.577 -5.518 -26.292 1.00 74.81 95 SER A O 1
ATOM 779 N N . GLU A 1 96 ? 25.078 -7.312 -27.528 1.00 59.16 96 GLU A N 1
ATOM 780 C CA . GLU A 1 96 ? 26.545 -7.107 -27.569 1.00 59.16 96 GLU A CA 1
ATOM 781 C C . GLU A 1 96 ? 26.985 -5.834 -28.337 1.00 59.16 96 GLU A C 1
ATOM 783 O O . GLU A 1 96 ? 28.114 -5.709 -28.812 1.00 59.16 96 GLU A O 1
ATOM 788 N N . THR A 1 97 ? 26.102 -4.850 -28.473 1.00 52.84 97 THR A N 1
ATOM 789 C CA . THR A 1 97 ? 26.397 -3.550 -29.059 1.00 52.84 97 THR A CA 1
ATOM 790 C C . THR A 1 97 ? 27.017 -2.686 -27.966 1.00 52.84 97 THR A C 1
ATOM 792 O O . THR A 1 97 ? 26.317 -2.236 -27.061 1.00 52.84 97 THR A O 1
ATOM 795 N N . LEU A 1 98 ? 28.340 -2.491 -28.027 1.00 50.72 98 LEU A N 1
ATOM 796 C CA . LEU A 1 98 ? 29.115 -1.691 -27.071 1.00 50.72 98 LEU A CA 1
ATOM 797 C C . LEU A 1 98 ? 28.363 -0.409 -26.665 1.00 50.72 98 LEU A C 1
ATOM 799 O O . LEU A 1 98 ? 27.996 0.373 -27.550 1.00 50.72 98 LEU A O 1
ATOM 803 N N . PRO A 1 99 ? 28.169 -0.126 -25.362 1.00 53.19 99 PRO A N 1
ATOM 804 C CA . PRO A 1 99 ? 27.682 1.178 -24.971 1.00 53.19 99 PRO A CA 1
ATOM 805 C C . PRO A 1 99 ? 28.793 2.165 -25.315 1.00 53.19 99 PRO A C 1
ATOM 807 O O . PRO A 1 99 ? 29.921 2.025 -24.835 1.00 53.19 99 PRO A O 1
ATOM 810 N N . PHE A 1 100 ? 28.470 3.128 -26.183 1.00 45.41 100 PHE A N 1
ATOM 811 C CA . PHE A 1 100 ? 29.276 4.316 -26.445 1.00 45.41 100 PHE A CA 1
ATOM 812 C C . PHE A 1 100 ? 29.953 4.757 -25.142 1.00 45.41 100 PHE A C 1
ATOM 814 O O . PHE A 1 100 ? 29.283 5.121 -24.179 1.00 45.41 100 PHE A O 1
ATOM 821 N N . SER A 1 101 ? 31.271 4.577 -25.120 1.00 47.38 101 SER A N 1
ATOM 822 C CA . SER A 1 101 ? 32.258 5.120 -24.195 1.00 47.38 101 SER A CA 1
ATOM 823 C C . SER A 1 101 ? 31.705 5.785 -22.912 1.00 47.38 101 SER A C 1
ATOM 825 O O . SER A 1 101 ? 31.189 6.898 -22.939 1.00 47.38 101 SER A O 1
ATOM 827 N N . ASN A 1 102 ? 31.928 5.077 -21.796 1.00 56.22 102 ASN A N 1
ATOM 828 C CA . ASN A 1 102 ? 32.390 5.543 -20.477 1.00 56.22 102 ASN A CA 1
ATOM 829 C C . ASN A 1 102 ? 31.671 6.710 -19.736 1.00 56.22 102 ASN A C 1
ATOM 831 O O . ASN A 1 102 ? 31.438 7.809 -20.221 1.00 56.22 102 ASN A O 1
ATOM 835 N N . LEU A 1 103 ? 31.396 6.449 -18.447 1.00 49.69 103 LEU A N 1
ATOM 836 C CA . LEU A 1 103 ? 30.894 7.344 -17.384 1.00 49.69 103 LEU A CA 1
ATOM 837 C C . LEU A 1 103 ? 29.459 7.883 -17.511 1.00 49.69 103 LEU A C 1
ATOM 839 O O . LEU A 1 103 ? 28.739 7.869 -16.512 1.00 49.69 103 LEU A O 1
ATOM 843 N N . TRP A 1 104 ? 28.996 8.305 -18.687 1.00 46.41 104 TRP A N 1
ATOM 844 C CA . TRP A 1 104 ? 27.658 8.904 -18.814 1.00 46.41 104 TRP A CA 1
ATOM 845 C C . TRP A 1 104 ? 26.514 7.893 -18.679 1.00 46.41 104 TRP A C 1
ATOM 847 O O . TRP A 1 104 ? 25.529 8.186 -18.008 1.00 46.41 104 TRP A O 1
ATOM 857 N N . SER A 1 105 ? 26.665 6.677 -19.206 1.00 50.44 105 SER A N 1
ATOM 858 C CA . SER A 1 105 ? 25.613 5.647 -19.173 1.00 50.44 105 SER A CA 1
ATOM 859 C C . SER A 1 105 ? 25.347 5.118 -17.762 1.00 50.44 105 SER A C 1
ATOM 861 O O . SER A 1 105 ? 24.196 4.982 -17.364 1.00 50.44 105 SER A O 1
ATOM 863 N N . ALA A 1 106 ? 26.396 4.897 -16.963 1.00 50.34 106 ALA A N 1
ATOM 864 C CA . ALA A 1 106 ? 26.254 4.483 -15.566 1.00 50.34 106 ALA A CA 1
ATOM 865 C C . ALA A 1 106 ? 25.681 5.612 -14.693 1.00 50.34 106 ALA A C 1
ATOM 867 O O . ALA A 1 106 ? 24.848 5.365 -13.827 1.00 50.34 106 ALA A O 1
ATOM 868 N N . HIS A 1 107 ? 26.076 6.863 -14.949 1.00 48.47 107 HIS A N 1
ATOM 869 C CA . HIS A 1 107 ? 25.552 8.016 -14.219 1.00 48.47 107 HIS A CA 1
ATOM 870 C C . HIS A 1 107 ? 24.087 8.307 -14.576 1.00 48.47 107 HIS A C 1
ATOM 872 O O . HIS A 1 107 ? 23.311 8.675 -13.699 1.00 48.47 107 HIS A O 1
ATOM 878 N N . LEU A 1 108 ? 23.687 8.104 -15.837 1.00 52.72 108 LEU A N 1
ATOM 879 C CA . LEU A 1 108 ? 22.295 8.206 -16.270 1.00 52.72 108 LEU A CA 1
ATOM 880 C C . LEU A 1 108 ? 21.455 7.047 -15.722 1.00 52.72 108 LEU A C 1
ATOM 882 O O . LEU A 1 108 ? 20.342 7.294 -15.286 1.00 52.72 108 LEU A O 1
ATOM 886 N N . LEU A 1 109 ? 21.997 5.825 -15.659 1.00 51.28 109 LEU A N 1
ATOM 887 C CA . LEU A 1 109 ? 21.339 4.654 -15.062 1.00 51.28 109 LEU A CA 1
ATOM 888 C C . LEU A 1 109 ? 21.132 4.812 -13.554 1.00 51.28 109 LEU A C 1
ATOM 890 O O . LEU A 1 109 ? 20.027 4.598 -13.071 1.00 51.28 109 LEU A O 1
ATOM 894 N N . VAL A 1 110 ? 22.150 5.264 -12.816 1.00 54.84 110 VAL A N 1
ATOM 895 C CA . VAL A 1 110 ? 22.013 5.573 -11.385 1.00 54.84 110 VAL A CA 1
ATOM 896 C C . VAL A 1 110 ? 21.059 6.745 -11.183 1.00 54.84 110 VAL A C 1
ATOM 898 O O . VAL A 1 110 ? 20.235 6.691 -10.279 1.00 54.84 110 VAL A O 1
ATOM 901 N N . LYS A 1 111 ? 21.094 7.776 -12.039 1.00 54.75 111 LYS A N 1
ATOM 902 C CA . LYS A 1 111 ? 20.126 8.877 -11.966 1.00 54.75 111 LYS A CA 1
ATOM 903 C C . LYS A 1 111 ? 18.714 8.449 -12.325 1.00 54.75 111 LYS A C 1
ATOM 905 O O . LYS A 1 111 ? 17.803 8.949 -11.690 1.00 54.75 111 LYS A O 1
ATOM 910 N N . GLN A 1 112 ? 18.516 7.551 -13.285 1.00 54.88 112 GLN A N 1
ATOM 911 C CA . GLN A 1 112 ? 17.199 7.042 -13.661 1.00 54.88 112 GLN A CA 1
ATOM 912 C C . GLN A 1 112 ? 16.655 6.123 -12.564 1.00 54.88 112 GLN A C 1
ATOM 914 O O . GLN A 1 112 ? 15.504 6.266 -12.176 1.00 54.88 112 GLN A O 1
ATOM 919 N N . GLN A 1 113 ? 17.501 5.279 -11.971 1.00 50.53 113 GLN A N 1
ATOM 920 C CA . GLN A 1 113 ? 17.147 4.456 -10.817 1.00 50.53 113 GLN A CA 1
ATOM 921 C C . GLN A 1 113 ? 16.868 5.310 -9.567 1.00 50.53 113 GLN A C 1
ATOM 923 O O . GLN A 1 113 ? 15.892 5.054 -8.871 1.00 50.53 113 GLN A O 1
ATOM 928 N N . GLN A 1 114 ? 17.639 6.377 -9.324 1.00 50.78 114 GLN A N 1
ATOM 929 C CA . GLN A 1 114 ? 17.391 7.353 -8.252 1.00 50.78 114 GLN A CA 1
ATOM 930 C C . GLN A 1 114 ? 16.191 8.269 -8.528 1.00 50.78 114 GLN A C 1
ATOM 932 O O . GLN A 1 114 ? 15.569 8.722 -7.576 1.00 50.78 114 GLN A O 1
ATOM 937 N N . LEU A 1 115 ? 15.861 8.569 -9.790 1.00 46.97 115 LEU A N 1
ATOM 938 C CA . LEU A 1 115 ? 14.660 9.320 -10.180 1.00 46.97 115 LEU A CA 1
ATOM 939 C C . LEU A 1 115 ? 13.414 8.458 -10.026 1.00 46.97 115 LEU A C 1
ATOM 941 O O . LEU A 1 115 ? 12.444 8.943 -9.465 1.00 46.97 115 LEU A O 1
ATOM 945 N N . CYS A 1 116 ? 13.458 7.190 -10.438 1.00 44.84 116 CYS A N 1
ATOM 946 C CA . CYS A 1 116 ? 12.398 6.234 -10.139 1.00 44.84 116 CYS A CA 1
ATOM 947 C C . CYS A 1 116 ? 12.255 6.074 -8.621 1.00 44.84 116 CYS A C 1
ATOM 949 O O . CYS A 1 116 ? 11.173 6.297 -8.108 1.00 44.84 116 CYS A O 1
ATOM 951 N N . GLN A 1 117 ? 13.335 5.851 -7.866 1.00 46.53 117 GLN A N 1
ATOM 952 C CA . GLN A 1 117 ? 13.247 5.812 -6.400 1.00 46.53 117 GLN A CA 1
ATOM 953 C C . GLN A 1 117 ? 12.693 7.123 -5.806 1.00 46.53 117 GLN A C 1
ATOM 955 O O . GLN A 1 117 ? 11.810 7.070 -4.965 1.00 46.53 117 GLN A O 1
ATOM 960 N N . ARG A 1 118 ? 13.127 8.310 -6.264 1.00 42.00 118 ARG A N 1
ATOM 961 C CA . ARG A 1 118 ? 12.605 9.614 -5.790 1.00 42.00 118 ARG A CA 1
ATOM 962 C C . ARG A 1 118 ? 11.155 9.892 -6.165 1.00 42.00 118 ARG A C 1
ATOM 964 O O . ARG A 1 118 ? 10.523 10.643 -5.434 1.00 42.00 118 ARG A O 1
ATOM 971 N N . LEU A 1 119 ? 10.670 9.359 -7.282 1.00 41.59 119 LEU A N 1
ATOM 972 C CA . LEU A 1 119 ? 9.265 9.459 -7.681 1.00 41.59 119 LEU A CA 1
ATOM 973 C C . LEU A 1 119 ? 8.390 8.476 -6.886 1.00 41.59 119 LEU A C 1
ATOM 975 O O . LEU A 1 119 ? 7.240 8.787 -6.627 1.00 41.59 119 LEU A O 1
ATOM 979 N N . PHE A 1 120 ? 8.960 7.358 -6.423 1.00 42.53 120 PHE A N 1
ATOM 980 C CA . PHE A 1 120 ? 8.286 6.379 -5.563 1.00 42.53 120 PHE A CA 1
ATOM 981 C C . PHE A 1 120 ? 8.324 6.717 -4.058 1.00 42.53 120 PHE A C 1
ATOM 983 O O . PHE A 1 120 ? 7.548 6.139 -3.301 1.00 42.53 120 PHE A O 1
ATOM 990 N N . PHE A 1 121 ? 9.201 7.630 -3.607 1.00 40.31 121 PHE A N 1
ATOM 991 C CA . PHE A 1 121 ? 9.424 7.891 -2.177 1.00 40.31 121 PHE A CA 1
ATOM 992 C C . PHE A 1 121 ? 8.259 8.628 -1.525 1.00 40.31 121 PHE A C 1
ATOM 994 O O . PHE A 1 121 ? 8.224 9.858 -1.398 1.00 40.31 121 PHE A O 1
ATOM 1001 N N . CYS A 1 122 ? 7.326 7.825 -1.047 1.00 48.78 122 CYS A N 1
ATOM 1002 C CA . CYS A 1 122 ? 6.095 8.282 -0.473 1.00 48.78 122 CYS A CA 1
ATOM 1003 C C . CYS A 1 122 ? 6.217 8.403 1.046 1.00 48.78 122 CYS A C 1
ATOM 1005 O O . CYS A 1 122 ? 6.164 7.416 1.771 1.00 48.78 122 CYS A O 1
ATOM 1007 N N . ASN A 1 123 ? 6.395 9.619 1.567 1.00 47.59 123 ASN A N 1
ATOM 1008 C CA . ASN A 1 123 ? 6.557 9.799 3.012 1.00 47.59 123 ASN A CA 1
ATOM 1009 C C . ASN A 1 123 ? 5.199 9.846 3.718 1.00 47.59 123 ASN A C 1
ATOM 1011 O O . ASN A 1 123 ? 4.537 10.889 3.728 1.00 47.59 123 ASN A O 1
ATOM 1015 N N . ILE A 1 124 ? 4.807 8.759 4.376 1.00 51.22 124 ILE A N 1
ATOM 1016 C CA . ILE A 1 124 ? 3.691 8.744 5.321 1.00 51.22 124 ILE A CA 1
ATOM 1017 C C . ILE A 1 124 ? 4.016 9.693 6.496 1.00 51.22 124 ILE A C 1
ATOM 1019 O O . ILE A 1 124 ? 5.075 9.652 7.116 1.00 51.22 124 ILE A O 1
ATOM 1023 N N . ARG A 1 125 ? 3.095 10.602 6.807 1.00 49.12 125 ARG A N 1
ATOM 1024 C CA . ARG A 1 125 ? 3.056 11.465 7.992 1.00 49.12 125 ARG A CA 1
ATOM 1025 C C . ARG A 1 125 ? 1.677 11.400 8.620 1.00 49.12 125 ARG A C 1
ATOM 1027 O O . ARG A 1 125 ? 0.702 11.751 7.979 1.00 49.12 125 ARG A O 1
ATOM 1034 N N . ILE A 1 126 ? 1.564 11.095 9.902 1.00 48.09 126 ILE A N 1
ATOM 1035 C CA . ILE A 1 126 ? 0.277 11.226 10.601 1.00 48.09 126 ILE A CA 1
ATOM 1036 C C . ILE A 1 126 ? 0.009 12.720 10.887 1.00 48.09 126 ILE A C 1
ATOM 1038 O O . ILE A 1 126 ? 0.808 13.337 11.597 1.00 48.09 126 ILE A O 1
ATOM 1042 N N . PRO A 1 127 ? -1.051 13.356 10.339 1.00 43.53 127 PRO A N 1
ATOM 1043 C CA . PRO A 1 127 ? -1.447 14.702 10.736 1.00 43.53 127 PRO A CA 1
ATOM 1044 C C . PRO A 1 127 ? -1.811 14.742 12.229 1.00 43.53 127 PRO A C 1
ATOM 1046 O O . PRO A 1 127 ? -2.329 13.756 12.760 1.00 43.53 127 PRO A O 1
ATOM 1049 N N . PRO A 1 128 ? -1.587 15.878 12.919 1.00 34.66 128 PRO A N 1
ATOM 1050 C CA . PRO A 1 128 ? -1.972 16.023 14.317 1.00 34.66 128 PRO A CA 1
ATOM 1051 C C . PRO A 1 128 ? -3.480 15.793 14.476 1.00 34.66 128 PRO A C 1
ATOM 1053 O O . PRO A 1 128 ? -4.301 16.454 13.833 1.00 34.66 128 PRO A O 1
ATOM 1056 N N . VAL A 1 129 ? -3.833 14.830 15.330 1.00 41.06 129 VAL A N 1
ATOM 1057 C CA . VAL A 1 129 ? -5.214 14.443 15.640 1.00 41.06 129 VAL A CA 1
ATOM 1058 C C . VAL A 1 129 ? -5.949 15.656 16.213 1.00 41.06 129 VAL A C 1
ATOM 1060 O O . VAL A 1 129 ? -5.575 16.169 17.267 1.00 41.06 129 VAL A O 1
ATOM 1063 N N . ARG A 1 130 ? -7.007 16.128 15.538 1.00 32.75 130 ARG A N 1
ATOM 1064 C CA . ARG A 1 130 ? -7.917 17.112 16.141 1.00 32.75 130 ARG A CA 1
ATOM 1065 C C . ARG A 1 130 ? -8.718 16.404 17.242 1.00 32.75 130 ARG A C 1
ATOM 1067 O O . ARG A 1 130 ? -9.407 15.430 16.928 1.00 32.75 130 ARG A O 1
ATOM 1074 N N . PRO A 1 131 ? -8.666 16.863 18.503 1.00 27.45 131 PRO A N 1
ATOM 1075 C CA . PRO A 1 131 ? -9.454 16.269 19.573 1.00 27.45 131 PRO A CA 1
ATOM 1076 C C . PRO A 1 131 ? -10.930 16.575 19.295 1.00 27.45 131 PRO A C 1
ATOM 1078 O O . PRO A 1 131 ? -11.351 17.726 19.345 1.00 27.45 131 PRO A O 1
ATOM 1081 N N . GLY A 1 132 ? -11.704 15.559 18.913 1.00 30.33 132 GLY A N 1
ATOM 1082 C CA . GLY A 1 132 ? -13.141 15.718 18.667 1.00 30.33 132 GLY A CA 1
ATOM 1083 C C . GLY A 1 132 ? -13.779 14.641 17.796 1.00 30.33 132 GLY A C 1
ATOM 1084 O O . GLY A 1 132 ? -14.951 14.349 17.984 1.00 30.33 132 GLY A O 1
ATOM 1085 N N . ASN A 1 133 ? -13.023 13.989 16.909 1.00 31.58 133 ASN A N 1
ATOM 1086 C CA . ASN A 1 133 ? -13.521 12.881 16.090 1.00 31.58 133 ASN A CA 1
ATOM 1087 C C . ASN A 1 133 ? -12.541 11.712 16.194 1.00 31.58 133 ASN A C 1
ATOM 1089 O O . ASN A 1 133 ? -11.354 11.894 15.944 1.00 31.58 133 ASN A O 1
ATOM 1093 N N . GLY A 1 134 ? -13.021 10.519 16.557 1.00 33.16 134 GLY A N 1
ATOM 1094 C CA . GLY A 1 134 ? -12.226 9.291 16.728 1.00 33.16 134 GLY A CA 1
ATOM 1095 C C . GLY A 1 134 ? -11.646 8.710 15.430 1.00 33.16 134 GLY A C 1
ATOM 1096 O O . GLY A 1 134 ? -11.720 7.504 15.214 1.00 33.16 134 GLY A O 1
ATOM 1097 N N . ILE A 1 135 ? -11.114 9.561 14.550 1.00 39.91 135 ILE A N 1
ATOM 1098 C CA . ILE A 1 135 ? -10.493 9.209 13.278 1.00 39.91 135 ILE A CA 1
ATOM 1099 C C . ILE A 1 135 ? -9.030 9.657 13.333 1.00 39.91 135 ILE A C 1
ATOM 1101 O O . ILE A 1 135 ? -8.721 10.830 13.137 1.00 39.91 135 ILE A O 1
ATOM 1105 N N . ILE A 1 136 ? -8.120 8.715 13.580 1.00 47.78 136 ILE A N 1
ATOM 1106 C CA . ILE A 1 136 ? -6.679 8.933 13.386 1.00 47.78 136 ILE A CA 1
ATOM 1107 C C . ILE A 1 136 ? -6.402 8.729 11.893 1.00 47.78 136 ILE A C 1
ATOM 1109 O O . ILE A 1 136 ? -6.590 7.623 11.389 1.00 47.78 136 ILE A O 1
ATOM 1113 N N . GLN A 1 137 ? -6.040 9.781 11.163 1.00 48.56 137 GLN A N 1
ATOM 1114 C CA . GLN A 1 137 ? -5.699 9.711 9.736 1.00 48.56 137 GLN A CA 1
ATOM 1115 C C . GLN A 1 137 ? -4.183 9.566 9.598 1.00 48.56 137 GLN A C 1
ATOM 1117 O O . GLN A 1 137 ? -3.457 10.227 10.330 1.00 48.56 137 GLN A O 1
ATOM 1122 N N . ALA A 1 138 ? -3.699 8.729 8.683 1.00 49.06 138 ALA A N 1
ATOM 1123 C CA . ALA A 1 138 ? -2.314 8.799 8.223 1.00 49.06 138 ALA A CA 1
ATOM 1124 C C . ALA A 1 138 ? -2.318 9.644 6.945 1.00 49.06 138 ALA A C 1
ATOM 1126 O O . ALA A 1 138 ? -3.083 9.333 6.042 1.00 49.06 138 ALA A O 1
ATOM 1127 N N . ALA A 1 139 ? -1.558 10.738 6.883 1.00 40.31 139 ALA A N 1
ATOM 1128 C CA . ALA A 1 139 ? -1.320 11.466 5.638 1.00 40.31 139 ALA A CA 1
ATOM 1129 C C . ALA A 1 139 ? -0.073 10.902 4.936 1.00 40.31 139 ALA A C 1
ATOM 1131 O O . ALA A 1 139 ? 0.750 10.263 5.572 1.00 40.31 139 ALA A O 1
ATOM 1132 N N . VAL A 1 140 ? 0.095 11.129 3.641 1.00 40.25 140 VAL A N 1
ATOM 1133 C CA . VAL A 1 140 ? 1.141 10.508 2.823 1.00 40.25 140 VAL A CA 1
ATOM 1134 C C . VAL A 1 140 ? 1.620 11.496 1.780 1.00 40.25 140 VAL A C 1
ATOM 1136 O O . VAL A 1 140 ? 0.834 11.976 0.986 1.00 40.25 140 VAL A O 1
ATOM 1139 N N . SER A 1 141 ? 2.895 11.845 1.745 1.00 35.47 141 SER A N 1
ATOM 1140 C CA . SER A 1 141 ? 3.439 12.708 0.695 1.00 35.47 141 SER A CA 1
ATOM 1141 C C . SER A 1 141 ? 3.909 11.862 -0.479 1.00 35.47 141 SER A C 1
ATOM 1143 O O . SER A 1 141 ? 5.033 11.377 -0.413 1.00 35.47 141 SER A O 1
ATOM 1145 N N . ILE A 1 142 ? 3.048 11.707 -1.495 1.00 40.53 142 ILE A N 1
ATOM 1146 C CA . ILE A 1 142 ? 3.449 11.399 -2.880 1.00 40.53 142 ILE A CA 1
ATOM 1147 C C . ILE A 1 142 ? 3.958 12.704 -3.500 1.00 40.53 142 ILE A C 1
ATOM 1149 O O . ILE A 1 142 ? 3.257 13.734 -3.315 1.00 40.53 142 ILE A O 1
#

Secondary structure (DSSP, 8-state):
-BTTTTEEEEEETTS-EEEEEGGGSSSPPBTTB-EEEEEEETTTTTSEEEEEETTS-EEEEEHHHHHHHTT-HHHHHHHHHHHHHHHHHHHHHHS----SSSSHHHHHHHHHHHHHHHHH--EEEPPPPPTTSS--PEEEE-

Sequence (142 aa):
MNNRKNEFTVTTRSGSAYVFPYSKADPCPKPDNRIKNLFVDKDFANEAFTYLLESGEEGSIHLEQTLEYNDDPTYYAELLIYKLSLEARQRVEKSETLPFSNLWSAHLLVKQQQLCQRLFFCNIRIPPVRPGNGIIQAAVSI

Foldseek 3Di:
DDPVQQWAWEAEPVGDIFIDHLVPWVVRADPVWHWPDKAQDVVVVQQWIKTAIPVRDITIDGVLNRCVVVVPPVSVVLVVVVVVVVVVVVVVVPPPPDDPDDDPVVVVVVVVVVVSVVVVNKHWAFDPDDPPDPHGYIYIYD

Radius of gyration: 19.52 Å; chains: 1; bounding box: 49×27×52 Å